Protein AF-A0A8T4ZXW5-F1 (afdb_monomer)

Secondary structure (DSSP, 8-state):
-HHHHHHHHHHHHHHHHHHHHHHHHHHHHHHHTTPPPEEEEE---GGGEEEETTTTEEEE-S-EEEEETTSHHHHHHHHHHHHHHHHHHHHHHTT----HHHHHHHHTT-TTT--SSHHHHHHHHHH-

Mean predicted aligned error: 5.02 Å

Radius of gyration: 16.67 Å; Cα contacts (8 Å, |Δi|>4): 125; chains: 1; bounding box: 42×36×44 Å

Solvent-accessible surface area (backbone atoms only — not comparable to full-atom values): 7406 Å² total; per-residue (Å²): 118,69,74,59,55,55,54,51,55,50,50,52,49,53,51,51,48,50,50,49,50,50,53,53,48,56,38,49,53,31,46,74,71,74,40,70,39,60,48,79,35,74,36,83,51,77,91,27,56,40,79,37,80,87,80,71,42,78,40,74,44,91,48,67,40,77,52,49,42,80,44,76,86,35,37,48,63,49,50,34,38,56,48,50,48,52,52,54,44,52,28,58,76,69,74,50,85,79,53,76,65,53,54,44,58,70,30,52,91,40,88,78,48,42,55,93,47,66,68,56,40,53,52,42,60,72,66,106

Foldseek 3Di:
DVVVVVVVVVVVLVVLLVVLVVLVVQQVVCVVVVHFGKDKFQDPPPVQWDQDPVVRDTDGHDDIDIQTCPDVVSVLLVVLLNVVSVVVNVCSVVVHDDDLVRSQVVCPPVVRHHDPDSVSSVVSNVRD

Nearest PDB structures (foldseek):
  2zbk-assembly2_G  TM=5.535E-01  e=3.376E-02  Saccharolobus shibatae
  7vmb-assembly1_A  TM=4.756E-01  e=8.159E+00  Homo sapiens
  6geb-assembly2_L  TM=2.063E-01  e=7.666E+00  Legionella pneumophila

Structure (mmCIF, N/CA/C/O backbone):
data_AF-A0A8T4ZXW5-F1
#
_entry.id   AF-A0A8T4ZXW5-F1
#
loop_
_atom_site.group_PDB
_atom_site.id
_atom_site.type_symbol
_atom_site.label_atom_id
_atom_site.label_alt_id
_atom_site.label_comp_id
_atom_site.label_asym_id
_atom_site.label_entity_id
_atom_site.label_seq_id
_atom_site.pdbx_PDB_ins_code
_atom_site.Cartn_x
_atom_site.Cartn_y
_atom_site.Cartn_z
_atom_site.occupancy
_atom_site.B_iso_or_equiv
_atom_site.auth_seq_id
_atom_site.auth_comp_id
_atom_site.auth_asym_id
_atom_site.auth_atom_id
_atom_site.pdbx_PDB_model_num
ATOM 1 N N . MET A 1 1 ? -19.092 -0.628 28.431 1.00 50.53 1 MET A N 1
ATOM 2 C CA . MET A 1 1 ? -18.688 0.008 27.152 1.00 50.53 1 MET A CA 1
ATOM 3 C C . MET A 1 1 ? -17.310 -0.455 26.659 1.00 50.53 1 MET A C 1
ATOM 5 O O . MET A 1 1 ? -17.183 -0.702 25.471 1.00 50.53 1 MET A O 1
ATOM 9 N N . SER A 1 2 ? -16.326 -0.689 27.542 1.00 57.44 2 SER A N 1
ATOM 10 C CA . SER A 1 2 ? -14.962 -1.143 27.184 1.00 57.44 2 SER A CA 1
ATOM 11 C C . SER A 1 2 ? -14.885 -2.477 26.399 1.00 57.44 2 SER A C 1
ATOM 13 O O . SER A 1 2 ? -14.199 -2.563 25.385 1.00 57.44 2 SER A O 1
ATOM 15 N N . GLY A 1 3 ? -15.676 -3.498 26.761 1.00 60.78 3 GLY A N 1
ATOM 16 C CA . GLY A 1 3 ? -15.616 -4.817 26.100 1.00 60.78 3 GLY A CA 1
ATOM 17 C C . GLY A 1 3 ? -16.142 -4.890 24.655 1.00 60.78 3 GLY A C 1
ATOM 18 O O . GLY A 1 3 ? -15.836 -5.852 23.958 1.00 60.78 3 GLY A O 1
ATOM 19 N N . LYS A 1 4 ? -16.919 -3.900 24.183 1.00 65.00 4 LYS A N 1
ATOM 20 C CA . LYS A 1 4 ? -17.353 -3.832 22.770 1.00 65.00 4 LYS A CA 1
ATOM 21 C C . LYS A 1 4 ? -16.246 -3.271 21.872 1.00 65.00 4 LYS A C 1
ATOM 23 O O . LYS A 1 4 ? -16.018 -3.817 20.803 1.00 65.00 4 LYS A O 1
ATOM 28 N N . ALA A 1 5 ? -15.533 -2.242 22.334 1.00 67.75 5 ALA A N 1
ATOM 29 C CA . ALA A 1 5 ? -14.463 -1.597 21.572 1.00 67.75 5 ALA A CA 1
ATOM 30 C C . ALA A 1 5 ? -13.254 -2.524 21.350 1.00 67.75 5 ALA A C 1
ATOM 32 O O . ALA A 1 5 ? -12.702 -2.558 20.256 1.00 67.75 5 ALA A O 1
ATOM 33 N N . VAL A 1 6 ? -12.889 -3.333 22.354 1.00 70.06 6 VAL A N 1
ATOM 34 C CA . VAL A 1 6 ? -11.809 -4.332 22.224 1.00 70.06 6 VAL A CA 1
ATOM 35 C C . VAL A 1 6 ? -12.155 -5.386 21.164 1.00 70.06 6 VAL A C 1
ATOM 37 O O . VAL A 1 6 ? -11.323 -5.700 20.321 1.00 70.06 6 VAL A O 1
ATOM 40 N N . ARG A 1 7 ? -13.410 -5.860 21.143 1.00 79.06 7 ARG A N 1
ATOM 41 C CA . ARG A 1 7 ? -13.891 -6.828 20.141 1.00 79.06 7 ARG A CA 1
ATOM 42 C C . ARG A 1 7 ? -13.901 -6.258 18.724 1.00 79.06 7 ARG A C 1
ATOM 44 O O . ARG A 1 7 ? -13.620 -6.991 17.785 1.00 79.06 7 ARG A O 1
ATOM 51 N N . GLU A 1 8 ? -14.218 -4.977 18.569 1.00 86.50 8 GLU A N 1
ATOM 52 C CA . GLU A 1 8 ? -14.212 -4.315 17.261 1.00 86.50 8 GLU A CA 1
ATOM 53 C C . GLU A 1 8 ? -12.786 -4.138 16.724 1.00 86.50 8 GLU A C 1
ATOM 55 O O . GLU A 1 8 ? -12.514 -4.447 15.568 1.00 86.50 8 GLU A O 1
ATOM 60 N N . ALA A 1 9 ? -11.846 -3.733 17.584 1.00 84.69 9 ALA A N 1
ATOM 61 C CA . ALA A 1 9 ? -10.438 -3.605 17.215 1.00 84.69 9 ALA A CA 1
ATOM 62 C C . ALA A 1 9 ? -9.804 -4.953 16.831 1.00 84.69 9 ALA A C 1
ATOM 64 O O . ALA A 1 9 ? -9.010 -5.017 15.895 1.00 84.69 9 ALA A O 1
ATOM 65 N N . ASP A 1 10 ? -10.153 -6.037 17.531 1.00 87.81 10 ASP A N 1
ATOM 66 C CA . ASP A 1 10 ? -9.709 -7.389 17.177 1.00 87.81 10 ASP A CA 1
ATOM 67 C C . ASP A 1 10 ? -10.249 -7.827 15.809 1.00 87.81 10 ASP A C 1
ATOM 69 O O . ASP A 1 10 ? -9.470 -8.266 14.965 1.00 87.81 10 ASP A O 1
ATOM 73 N N . ARG A 1 11 ? -11.542 -7.608 15.538 1.00 89.81 11 ARG A N 1
ATOM 74 C CA . ARG A 1 11 ? -12.137 -7.893 14.221 1.00 89.81 11 ARG A CA 1
ATOM 75 C C . ARG A 1 11 ? -11.482 -7.093 13.106 1.00 89.81 11 ARG A C 1
ATOM 77 O O . ARG A 1 11 ? -11.165 -7.652 12.062 1.00 89.81 11 ARG A O 1
ATOM 84 N N . GLN A 1 12 ? -11.258 -5.798 13.322 1.00 89.31 12 GLN A N 1
ATOM 85 C CA . GLN A 1 12 ? -10.611 -4.954 12.323 1.00 89.31 12 GLN A CA 1
ATOM 86 C C . GLN A 1 12 ? -9.201 -5.461 12.005 1.00 89.31 12 GLN A C 1
ATOM 88 O O . GLN A 1 12 ? -8.823 -5.515 10.838 1.00 89.31 12 GLN A O 1
ATOM 93 N N . ARG A 1 13 ? -8.440 -5.888 13.022 1.00 89.81 13 ARG A N 1
ATOM 94 C CA . ARG A 1 13 ? -7.113 -6.487 12.826 1.00 89.81 13 ARG A CA 1
ATOM 95 C C . ARG A 1 13 ? -7.171 -7.768 12.001 1.00 89.81 13 ARG A C 1
ATOM 97 O O . ARG A 1 13 ? -6.389 -7.898 11.064 1.00 89.81 13 ARG A O 1
ATOM 104 N N . GLU A 1 14 ? -8.091 -8.675 12.321 1.00 91.88 14 GLU A N 1
ATOM 105 C CA . GLU A 1 14 ? -8.280 -9.923 11.569 1.00 91.88 14 GLU A CA 1
ATOM 106 C C . GLU A 1 14 ? -8.637 -9.647 10.102 1.00 91.88 14 GLU A C 1
ATOM 108 O O . GLU A 1 14 ? -8.067 -10.260 9.197 1.00 91.88 14 GLU A O 1
ATOM 113 N N . MET A 1 15 ? -9.520 -8.675 9.853 1.00 94.12 15 MET A N 1
ATOM 114 C CA . MET A 1 15 ? -9.893 -8.262 8.499 1.00 94.12 15 MET A CA 1
ATOM 115 C C . MET A 1 15 ? -8.713 -7.662 7.730 1.00 94.12 15 MET A C 1
ATOM 117 O O . MET A 1 15 ? -8.494 -8.020 6.572 1.00 94.12 15 MET A O 1
ATOM 121 N N . THR A 1 16 ? -7.922 -6.794 8.365 1.00 93.81 16 THR A N 1
ATOM 122 C CA . THR A 1 16 ? -6.729 -6.210 7.737 1.00 93.81 16 THR A CA 1
ATOM 123 C C . THR A 1 16 ? -5.671 -7.278 7.447 1.00 93.81 16 THR A C 1
ATOM 125 O O . THR A 1 16 ? -5.098 -7.296 6.358 1.00 93.81 16 THR A O 1
ATOM 128 N N . GLU A 1 17 ? -5.423 -8.210 8.372 1.00 94.44 17 GLU A N 1
ATOM 129 C CA . GLU A 1 17 ? -4.483 -9.313 8.145 1.00 94.44 17 GLU A CA 1
ATOM 130 C C . GLU A 1 17 ? -4.936 -10.210 6.984 1.00 94.44 17 GLU A C 1
ATOM 132 O O . GLU A 1 17 ? -4.122 -10.587 6.133 1.00 94.44 17 GLU A O 1
ATOM 137 N N . LEU A 1 18 ? -6.238 -10.504 6.903 1.00 95.25 18 LEU A N 1
ATOM 138 C CA . LEU A 1 18 ? -6.816 -11.256 5.796 1.00 95.25 18 LEU A CA 1
ATOM 139 C C . LEU A 1 18 ? -6.638 -10.522 4.459 1.00 95.25 18 LEU A C 1
ATOM 141 O O . LEU A 1 18 ? -6.211 -11.150 3.489 1.00 95.25 18 LEU A O 1
ATOM 145 N N . ALA A 1 19 ? -6.898 -9.213 4.410 1.00 95.31 19 ALA A N 1
ATOM 146 C CA . ALA A 1 19 ? -6.722 -8.398 3.206 1.00 95.31 19 ALA A CA 1
ATOM 147 C C . ALA A 1 19 ? -5.259 -8.393 2.723 1.00 95.31 19 ALA A C 1
ATOM 149 O O . ALA A 1 19 ? -4.987 -8.640 1.547 1.00 95.31 19 ALA A O 1
ATOM 150 N N . LEU A 1 20 ? -4.295 -8.221 3.636 1.00 96.00 20 LEU A N 1
ATOM 151 C CA . LEU A 1 20 ? -2.863 -8.280 3.311 1.00 96.00 20 LEU A CA 1
ATOM 152 C C . LEU A 1 20 ? -2.444 -9.668 2.804 1.00 96.00 20 LEU A C 1
ATOM 154 O O . LEU A 1 20 ? -1.637 -9.791 1.879 1.00 96.00 20 LEU A O 1
ATOM 158 N N . LYS A 1 21 ? -3.011 -10.738 3.373 1.00 95.69 21 LYS A N 1
ATOM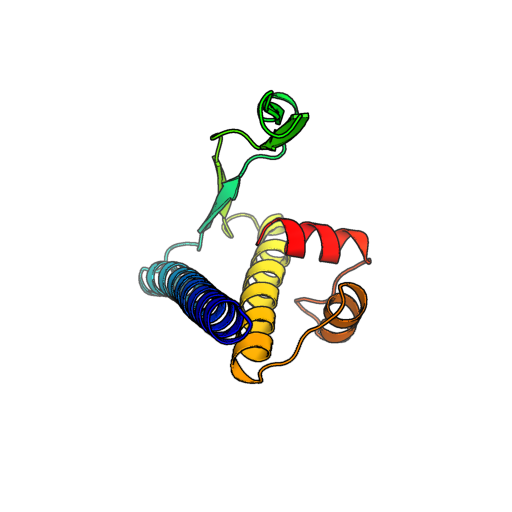 159 C CA . LYS A 1 21 ? -2.773 -12.108 2.904 1.00 95.69 21 LYS A CA 1
ATOM 160 C C . LYS A 1 21 ? -3.355 -12.340 1.508 1.00 95.69 21 LYS A C 1
ATOM 162 O O . LYS A 1 21 ? -2.701 -12.980 0.686 1.00 95.69 21 LYS A O 1
ATOM 167 N N . GLN A 1 22 ? -4.550 -11.821 1.234 1.00 95.94 22 GLN A N 1
ATOM 168 C CA . GLN A 1 22 ? -5.186 -11.895 -0.084 1.00 95.94 22 GLN A CA 1
ATOM 169 C C . GLN A 1 22 ? -4.382 -11.136 -1.142 1.00 95.94 22 GLN A C 1
ATOM 171 O O . GLN A 1 22 ? -4.168 -11.679 -2.222 1.00 95.94 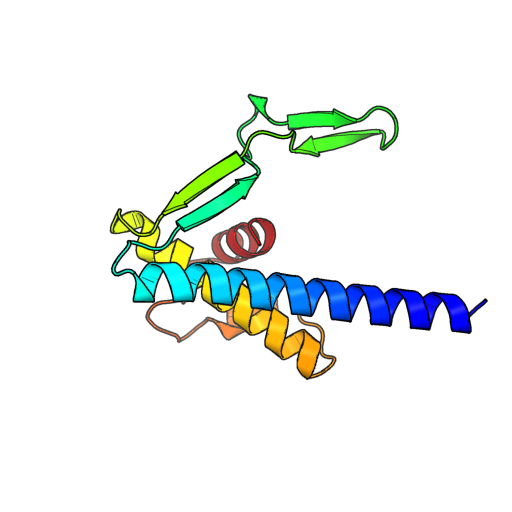22 GLN A O 1
ATOM 176 N N . LEU A 1 23 ? -3.866 -9.946 -0.818 1.00 95.94 23 LEU A N 1
ATOM 177 C CA . LEU A 1 23 ? -2.959 -9.195 -1.691 1.00 95.94 23 LEU A CA 1
ATOM 178 C C . LEU A 1 23 ? -1.719 -10.027 -2.051 1.00 95.94 23 LEU A C 1
ATOM 180 O O . LEU A 1 23 ? -1.383 -10.173 -3.227 1.00 95.94 23 LEU A O 1
ATOM 184 N N . GLY A 1 24 ? -1.068 -10.622 -1.048 1.00 95.94 24 GLY A N 1
ATOM 185 C CA . GLY A 1 24 ? 0.094 -11.485 -1.262 1.00 95.94 24 GLY A CA 1
ATOM 186 C C . GLY A 1 24 ? -0.225 -12.714 -2.118 1.00 95.94 24 GLY A C 1
ATOM 187 O O . GLY A 1 24 ? 0.545 -13.049 -3.017 1.00 95.94 24 GLY A O 1
ATOM 188 N N . LEU A 1 25 ? -1.374 -13.357 -1.883 1.00 97.00 25 LEU A N 1
ATOM 189 C CA . LEU A 1 25 ? -1.827 -14.497 -2.681 1.00 97.00 25 LEU A CA 1
ATOM 190 C C . LEU A 1 25 ? -2.100 -14.088 -4.133 1.00 97.00 25 LEU A C 1
ATOM 192 O O . LEU A 1 25 ? -1.634 -14.759 -5.046 1.00 97.00 25 LEU A O 1
ATOM 196 N N . LEU A 1 26 ? -2.786 -12.966 -4.354 1.00 96.19 26 LEU A N 1
ATOM 197 C CA . LEU A 1 26 ? -3.076 -12.433 -5.685 1.00 96.19 26 LEU A CA 1
ATOM 198 C C . LEU A 1 26 ? -1.794 -12.184 -6.487 1.00 96.19 26 LEU A C 1
ATOM 200 O O . LEU A 1 26 ? -1.731 -12.528 -7.665 1.00 96.19 26 LEU A O 1
ATOM 204 N N . VAL A 1 27 ? -0.760 -11.629 -5.854 1.00 96.38 27 VAL A N 1
ATOM 205 C CA . VAL A 1 27 ? 0.544 -11.401 -6.495 1.00 96.38 27 VAL A CA 1
ATOM 206 C C . VAL A 1 27 ? 1.280 -12.719 -6.743 1.00 96.38 27 VAL A C 1
ATOM 208 O O . VAL A 1 27 ? 1.826 -12.923 -7.826 1.00 96.38 27 VAL A O 1
ATOM 211 N N . TYR A 1 28 ? 1.268 -13.633 -5.771 1.00 96.81 28 TYR A N 1
ATOM 212 C CA . TYR A 1 28 ? 1.906 -14.945 -5.885 1.00 96.81 28 TYR A CA 1
ATOM 213 C C . TYR A 1 28 ? 1.322 -15.784 -7.028 1.00 96.81 28 TYR A C 1
ATOM 215 O O . TYR A 1 28 ? 2.070 -16.351 -7.822 1.00 96.81 28 TYR A O 1
ATOM 223 N N . GLU A 1 29 ? -0.004 -15.830 -7.142 1.00 97.81 29 GLU A N 1
ATOM 224 C CA . GLU A 1 29 ? -0.713 -16.570 -8.187 1.00 97.81 29 GLU A CA 1
ATOM 225 C C . GLU A 1 29 ? -0.357 -16.071 -9.592 1.00 97.81 29 GLU A C 1
ATOM 227 O O . GLU A 1 29 ? -0.081 -16.875 -10.482 1.00 97.81 29 GLU A O 1
ATOM 232 N N . GLN A 1 30 ? -0.265 -14.752 -9.778 1.00 97.25 30 GLN A N 1
ATOM 233 C CA . GLN A 1 30 ? 0.157 -14.158 -11.050 1.00 97.25 30 GLN A CA 1
ATOM 234 C C . GLN A 1 30 ? 1.596 -14.538 -11.412 1.00 97.25 30 GLN A C 1
ATOM 236 O O . GLN A 1 30 ? 1.867 -14.951 -12.539 1.00 97.25 30 GLN A O 1
ATOM 241 N N . ILE A 1 31 ? 2.518 -14.475 -10.445 1.00 96.44 31 ILE A N 1
ATOM 242 C CA . ILE A 1 31 ? 3.914 -14.887 -10.653 1.00 96.44 31 ILE A CA 1
ATOM 243 C C . ILE A 1 31 ? 3.981 -16.380 -11.002 1.00 96.44 31 ILE A C 1
ATOM 245 O O . ILE A 1 31 ? 4.701 -16.769 -11.923 1.00 96.44 31 ILE A O 1
ATOM 249 N N . ARG A 1 32 ? 3.205 -17.223 -10.309 1.00 97.88 32 ARG A N 1
ATOM 250 C CA . ARG A 1 32 ? 3.122 -18.667 -10.577 1.00 97.88 32 ARG A CA 1
ATOM 251 C C . ARG A 1 32 ? 2.587 -18.958 -11.980 1.00 97.88 32 ARG A C 1
ATOM 253 O O . ARG A 1 32 ? 3.077 -19.875 -12.636 1.00 97.88 32 ARG A O 1
ATOM 260 N N . ALA A 1 33 ? 1.650 -18.144 -12.462 1.00 97.62 33 ALA A N 1
ATOM 261 C CA . ALA A 1 33 ? 1.139 -18.173 -13.832 1.00 97.62 33 ALA A CA 1
ATOM 262 C C . ALA A 1 33 ? 2.118 -17.595 -14.878 1.00 97.62 33 ALA A C 1
ATOM 264 O O . ALA A 1 33 ? 1.797 -17.571 -16.064 1.00 97.62 33 ALA A O 1
ATOM 265 N N . ARG A 1 34 ? 3.326 -17.174 -14.470 1.00 96.31 34 ARG A N 1
ATOM 266 C CA . ARG A 1 34 ? 4.337 -16.503 -15.311 1.00 96.31 34 ARG A CA 1
ATOM 267 C C . ARG A 1 34 ? 3.858 -15.170 -15.894 1.00 96.31 34 ARG A C 1
ATOM 269 O O . ARG A 1 34 ? 4.342 -14.734 -16.937 1.00 96.31 34 ARG A O 1
ATOM 276 N N . GLU A 1 35 ? 2.937 -14.504 -15.207 1.00 95.75 35 GLU A N 1
ATOM 277 C CA . GLU A 1 35 ? 2.479 -13.165 -15.549 1.00 95.75 35 GLU A CA 1
ATOM 278 C C . GLU A 1 35 ? 3.231 -12.104 -14.741 1.00 95.75 35 GLU A C 1
ATOM 280 O O . GLU A 1 35 ? 3.624 -12.316 -13.592 1.00 95.75 35 GLU A O 1
ATOM 285 N N . PHE A 1 36 ? 3.411 -10.922 -15.334 1.00 94.50 36 PHE A N 1
ATOM 286 C CA . PHE A 1 36 ? 3.910 -9.768 -14.589 1.00 94.50 36 PHE A CA 1
ATOM 287 C C . PHE A 1 36 ? 2.874 -9.355 -13.542 1.00 94.50 36 PHE A C 1
ATOM 289 O O . PHE A 1 36 ? 1.753 -9.012 -13.937 1.00 94.50 36 PHE A O 1
ATOM 296 N N . PRO A 1 37 ? 3.227 -9.330 -12.243 1.00 96.56 37 PRO A N 1
ATOM 297 C CA . PRO A 1 37 ? 2.266 -9.014 -11.208 1.00 96.56 37 PRO A CA 1
ATOM 298 C C . PRO A 1 37 ? 1.710 -7.598 -11.346 1.00 96.56 37 PRO A C 1
ATOM 300 O O . PRO A 1 37 ? 2.401 -6.651 -11.745 1.00 96.56 37 PRO A O 1
ATOM 303 N N . TRP A 1 38 ? 0.441 -7.467 -10.995 1.00 95.31 38 TRP A N 1
ATOM 304 C CA . TRP A 1 38 ? -0.303 -6.227 -10.993 1.00 95.31 38 TRP A CA 1
ATOM 305 C C . TRP A 1 38 ? -1.309 -6.188 -9.845 1.00 95.31 38 TRP A C 1
ATOM 307 O O . TRP A 1 38 ? -1.757 -7.222 -9.347 1.00 95.31 38 TRP A O 1
ATOM 317 N N . ILE A 1 39 ? -1.666 -4.969 -9.454 1.00 94.81 39 ILE A N 1
ATOM 318 C CA . ILE A 1 39 ? -2.667 -4.664 -8.430 1.00 94.81 39 ILE A CA 1
ATOM 319 C C . ILE A 1 39 ? -3.543 -3.500 -8.904 1.00 94.81 39 ILE A C 1
ATOM 321 O O . ILE A 1 39 ? -3.115 -2.694 -9.739 1.00 94.81 39 ILE A O 1
ATOM 325 N N . MET A 1 40 ? -4.761 -3.415 -8.376 1.00 93.12 40 MET A N 1
ATOM 326 C CA . MET A 1 40 ? -5.641 -2.260 -8.565 1.00 93.12 40 MET A CA 1
ATOM 327 C C . MET A 1 40 ? -5.493 -1.331 -7.365 1.00 93.12 40 MET A C 1
ATOM 329 O O . MET A 1 40 ? -5.580 -1.794 -6.232 1.00 93.12 40 MET A O 1
ATOM 333 N N . ILE A 1 41 ? -5.293 -0.042 -7.617 1.00 91.56 41 ILE A N 1
ATOM 334 C CA . ILE A 1 41 ? -5.278 1.000 -6.585 1.00 91.56 41 ILE A CA 1
ATOM 335 C C . ILE A 1 41 ? -6.240 2.120 -6.978 1.00 91.56 41 ILE A C 1
ATOM 337 O O . ILE A 1 41 ? -6.523 2.304 -8.164 1.00 91.56 41 ILE A O 1
ATOM 341 N N . GLN A 1 42 ? -6.744 2.873 -6.004 1.00 90.81 42 GLN A N 1
ATOM 342 C CA . GLN A 1 42 ? -7.596 4.030 -6.282 1.00 90.81 42 GLN A CA 1
ATOM 343 C C . GLN A 1 42 ? -6.792 5.135 -6.976 1.00 90.81 42 GLN A C 1
ATOM 345 O O . GLN A 1 42 ? -5.673 5.464 -6.579 1.00 90.81 42 GLN A O 1
ATOM 350 N N . SER A 1 43 ? -7.357 5.705 -8.039 1.00 91.81 43 SER A N 1
ATOM 351 C CA . SER A 1 43 ? -6.743 6.807 -8.775 1.00 91.81 43 SER A CA 1
ATOM 352 C C . SER A 1 43 ? -6.726 8.063 -7.913 1.00 91.81 43 SER A C 1
ATOM 354 O O . SER A 1 43 ? -7.769 8.484 -7.423 1.00 91.81 43 SER A O 1
ATOM 356 N N . ARG A 1 44 ? -5.572 8.725 -7.807 1.00 88.31 44 ARG A N 1
ATOM 357 C CA . ARG A 1 44 ? -5.456 10.058 -7.183 1.00 88.31 44 ARG A CA 1
ATOM 358 C C . ARG A 1 44 ? -5.456 11.205 -8.190 1.00 88.31 44 ARG A C 1
ATOM 360 O O . ARG A 1 44 ? -4.995 12.303 -7.891 1.00 88.31 44 ARG A O 1
ATOM 367 N N . SER A 1 45 ? -5.919 10.947 -9.410 1.00 90.31 45 SER A N 1
ATOM 368 C CA . SER A 1 45 ? -6.113 12.006 -10.393 1.00 90.31 45 SER A CA 1
ATOM 369 C C . SER A 1 45 ? -7.160 12.999 -9.879 1.00 90.31 45 SER A C 1
ATOM 371 O O . SER A 1 45 ? -8.110 12.607 -9.203 1.00 90.31 45 SER A O 1
ATOM 373 N N . THR A 1 46 ? -6.982 14.289 -10.169 1.00 91.31 46 THR A N 1
ATOM 374 C CA . THR A 1 46 ? -7.851 15.362 -9.647 1.00 91.31 46 THR A CA 1
ATOM 375 C C . THR A 1 46 ? -9.315 15.181 -10.033 1.00 91.31 46 THR A C 1
ATOM 377 O O . THR A 1 46 ? -10.204 15.567 -9.286 1.00 91.31 46 THR A O 1
ATOM 380 N N . ASP A 1 47 ? -9.571 14.541 -11.168 1.00 92.94 47 ASP A N 1
ATOM 381 C CA . ASP A 1 47 ? -10.903 14.198 -11.655 1.00 92.94 47 ASP A CA 1
ATOM 382 C C . ASP A 1 47 ? -11.527 12.961 -10.980 1.00 92.94 47 ASP A C 1
ATOM 384 O O . ASP A 1 47 ? -12.684 12.650 -11.245 1.00 92.94 47 ASP A O 1
ATOM 388 N N . ASN A 1 48 ? -10.789 12.265 -10.108 1.00 93.88 48 ASN A N 1
ATOM 389 C CA . ASN A 1 48 ? -11.317 11.243 -9.200 1.00 93.88 48 ASN A CA 1
ATOM 390 C C . ASN A 1 48 ? -11.484 11.764 -7.761 1.00 93.88 48 ASN A C 1
ATOM 392 O O . ASN A 1 48 ? -11.770 10.983 -6.862 1.00 93.88 48 ASN A O 1
ATOM 396 N N . ILE A 1 49 ? -11.276 13.057 -7.508 1.00 94.62 49 ILE A N 1
ATOM 397 C CA . ILE A 1 49 ? -11.477 13.646 -6.181 1.00 94.62 49 ILE A CA 1
ATOM 398 C C . ILE A 1 49 ? -12.901 14.203 -6.119 1.00 94.62 49 ILE A C 1
ATOM 400 O O . ILE A 1 49 ? -13.255 15.099 -6.883 1.00 94.62 49 ILE A O 1
ATOM 404 N N . ILE A 1 50 ? -13.720 13.670 -5.212 1.00 94.81 50 ILE A N 1
ATOM 405 C CA . ILE A 1 50 ? -15.148 13.988 -5.097 1.00 94.81 50 ILE A CA 1
ATOM 406 C C . ILE A 1 50 ? -15.419 14.565 -3.707 1.00 94.81 50 ILE A C 1
ATOM 408 O O . ILE A 1 50 ? -14.882 14.081 -2.713 1.00 94.81 50 ILE A O 1
ATOM 412 N N . TYR A 1 51 ? -16.235 15.617 -3.629 1.00 95.19 51 TYR A N 1
ATOM 413 C CA . TYR A 1 51 ? -16.687 16.149 -2.345 1.00 95.19 51 TYR A CA 1
ATOM 414 C C . TYR A 1 51 ? -17.804 15.274 -1.773 1.00 95.19 51 TYR A C 1
ATOM 416 O O . TYR A 1 51 ? -18.854 15.127 -2.399 1.00 95.19 51 TYR A O 1
ATOM 424 N N . ASP A 1 52 ? -17.586 14.732 -0.579 1.00 96.00 52 ASP A N 1
ATOM 425 C CA . ASP A 1 52 ? -18.592 14.006 0.187 1.00 96.00 52 ASP A CA 1
ATOM 426 C C . ASP A 1 52 ? -19.341 14.989 1.114 1.00 96.00 52 ASP A C 1
ATOM 428 O O . ASP A 1 52 ? -18.729 15.550 2.033 1.00 96.00 52 ASP A O 1
ATOM 432 N N . PRO A 1 53 ? -20.650 15.234 0.898 1.00 95.00 53 PRO A N 1
ATOM 433 C CA . PRO A 1 53 ? -21.425 16.178 1.701 1.00 95.00 53 PRO A CA 1
ATOM 434 C C . PRO A 1 53 ? -21.739 15.677 3.118 1.00 95.00 53 PRO A C 1
ATOM 436 O O . PRO A 1 53 ? -21.981 16.501 4.004 1.00 95.00 53 PRO A O 1
ATOM 439 N N . GLU A 1 54 ? -21.731 14.364 3.355 1.00 95.75 54 GLU A N 1
ATOM 440 C CA . GLU A 1 54 ? -21.987 13.781 4.675 1.00 95.75 54 GLU A CA 1
ATOM 441 C C . GLU A 1 54 ? -20.747 13.902 5.560 1.00 95.75 54 GLU A C 1
ATOM 443 O O . GLU A 1 54 ? -20.820 14.399 6.688 1.00 95.75 54 GLU A O 1
ATOM 448 N N . LEU A 1 55 ? -19.588 13.520 5.016 1.00 93.50 55 LEU A N 1
ATOM 449 C CA . LEU A 1 55 ? -18.296 13.621 5.698 1.00 93.50 55 LEU A CA 1
ATOM 450 C C . LEU A 1 55 ? -17.720 15.045 5.671 1.00 93.50 55 LEU A C 1
ATOM 452 O O . LEU A 1 55 ? -16.788 15.349 6.417 1.00 93.50 55 LEU A O 1
ATOM 456 N N . LYS A 1 56 ? -18.275 15.925 4.827 1.00 95.56 56 LYS A N 1
ATOM 457 C CA . LYS A 1 56 ? -17.821 17.304 4.582 1.00 95.56 56 LYS A CA 1
ATOM 458 C C . LYS A 1 56 ? -16.348 17.393 4.170 1.00 95.56 56 LYS A C 1
ATOM 460 O O . LYS A 1 56 ? -15.670 18.367 4.502 1.00 95.56 56 LYS A O 1
ATOM 465 N N . GLN A 1 57 ? -15.854 16.398 3.438 1.00 94.88 57 GLN A N 1
ATOM 466 C CA . GLN A 1 57 ? -14.454 16.297 3.020 1.00 94.88 57 GLN A CA 1
ATOM 467 C C . GLN A 1 57 ? -14.334 15.782 1.583 1.00 94.88 57 GLN A C 1
ATOM 469 O O . GLN A 1 57 ? -15.269 15.202 1.040 1.00 94.88 57 GLN A O 1
ATOM 474 N N . TYR A 1 58 ? -13.168 15.980 0.970 1.00 93.50 58 TYR A N 1
ATOM 475 C CA . TYR A 1 58 ? -12.861 15.386 -0.328 1.00 93.50 58 TYR A CA 1
ATOM 476 C C . TYR A 1 58 ? -12.371 13.948 -0.151 1.00 93.50 58 TYR A C 1
ATOM 478 O O . TYR A 1 58 ? -11.462 13.699 0.641 1.00 93.50 5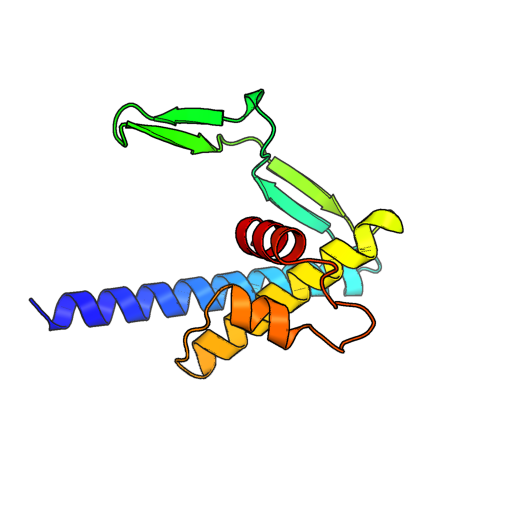8 TYR A O 1
ATOM 486 N N . ILE A 1 59 ? -12.960 13.022 -0.901 1.00 93.06 59 ILE A N 1
ATOM 487 C CA . ILE A 1 59 ? -12.610 11.601 -0.922 1.00 93.06 59 ILE A CA 1
ATOM 488 C C . ILE A 1 59 ? -12.185 11.176 -2.329 1.00 93.06 59 ILE A C 1
ATOM 490 O O . ILE A 1 59 ? -12.446 11.868 -3.317 1.00 93.06 59 ILE A O 1
ATOM 494 N N . LEU A 1 60 ? -11.517 10.028 -2.418 1.00 92.25 60 LEU A N 1
ATOM 495 C CA . LEU A 1 60 ? -11.276 9.371 -3.698 1.00 92.25 60 LEU A CA 1
ATOM 496 C C . LEU A 1 60 ? -12.575 8.708 -4.173 1.00 92.25 60 LEU A C 1
ATOM 498 O O . LEU A 1 60 ? -13.267 8.063 -3.390 1.00 92.25 60 LEU A O 1
ATOM 502 N N . GLY A 1 61 ? -12.902 8.887 -5.449 1.00 92.00 61 GLY A N 1
ATOM 503 C CA . GLY A 1 61 ? -13.998 8.202 -6.124 1.00 92.00 61 GLY A CA 1
ATOM 504 C C . GLY A 1 61 ? -13.613 6.802 -6.605 1.00 92.00 61 GLY A C 1
ATOM 505 O O . GLY A 1 61 ? -12.497 6.322 -6.394 1.00 92.00 61 GLY A O 1
ATOM 506 N N . ASP A 1 62 ? -14.526 6.171 -7.339 1.00 93.44 62 ASP A N 1
ATOM 507 C CA . ASP A 1 62 ? -14.446 4.750 -7.705 1.00 93.44 62 ASP A CA 1
ATOM 508 C C . ASP A 1 62 ? -13.420 4.418 -8.799 1.00 93.44 62 ASP A C 1
ATOM 510 O O . ASP A 1 62 ? -13.249 3.252 -9.171 1.00 93.44 62 ASP A O 1
ATOM 514 N N . ARG A 1 63 ? -12.735 5.414 -9.375 1.00 93.50 63 ARG A N 1
ATOM 515 C CA . ARG A 1 63 ? -11.784 5.138 -10.452 1.00 93.50 63 ARG A CA 1
ATOM 516 C C . ARG A 1 63 ? -10.578 4.385 -9.909 1.00 93.50 63 ARG A C 1
ATOM 518 O O . ARG A 1 63 ? -9.811 4.902 -9.101 1.00 93.50 63 ARG A O 1
ATOM 525 N N . LEU A 1 64 ? -10.343 3.203 -10.464 1.00 93.25 64 LEU A N 1
ATOM 526 C CA . LEU A 1 64 ? -9.164 2.396 -10.181 1.00 93.25 64 LEU A CA 1
ATOM 527 C C . LEU A 1 64 ? -8.132 2.512 -11.306 1.00 93.25 64 LEU A C 1
ATOM 529 O O . LEU A 1 64 ? -8.475 2.588 -12.486 1.00 93.25 64 LEU A O 1
ATOM 533 N N . ILE A 1 65 ? -6.856 2.462 -10.938 1.00 92.50 65 ILE A N 1
ATOM 534 C CA . ILE A 1 65 ? -5.730 2.321 -11.860 1.00 92.50 65 ILE A CA 1
ATOM 535 C C . ILE A 1 65 ? -4.996 1.012 -11.590 1.00 92.50 65 ILE A C 1
ATOM 537 O O . ILE A 1 65 ? -4.928 0.523 -10.462 1.00 92.50 65 ILE A O 1
ATOM 541 N N . ARG A 1 66 ?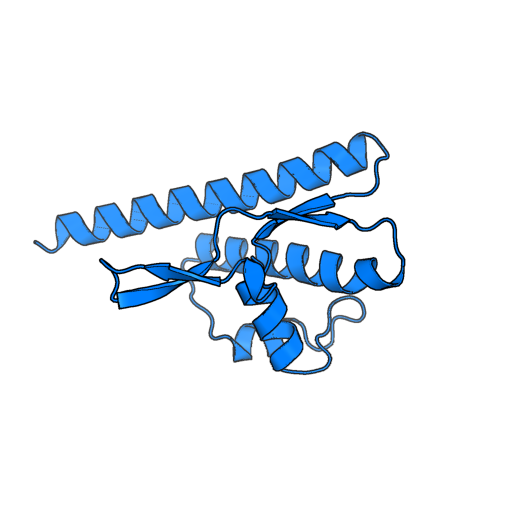 -4.419 0.442 -12.647 1.00 91.88 66 ARG A N 1
ATOM 542 C CA . ARG A 1 66 ? -3.639 -0.790 -12.563 1.00 91.88 66 ARG A CA 1
ATOM 543 C C . ARG A 1 66 ? -2.159 -0.455 -12.428 1.00 91.88 66 ARG A C 1
ATOM 545 O O . ARG A 1 66 ? -1.551 0.033 -13.380 1.00 91.88 66 ARG A O 1
ATOM 552 N N . ARG A 1 67 ? -1.552 -0.778 -11.286 1.00 90.69 67 ARG A N 1
ATOM 553 C CA . ARG A 1 67 ? -0.088 -0.794 -11.159 1.00 90.69 67 ARG A CA 1
ATOM 554 C C . ARG A 1 67 ? 0.431 -2.162 -11.550 1.00 90.69 67 ARG A C 1
ATOM 556 O O . ARG A 1 67 ? 0.022 -3.159 -10.972 1.00 90.69 67 ARG A O 1
ATOM 563 N N . HIS A 1 68 ? 1.333 -2.208 -12.524 1.00 92.25 68 HIS A N 1
ATOM 564 C CA . HIS A 1 68 ? 1.932 -3.445 -13.018 1.00 92.25 68 HIS A CA 1
ATOM 565 C C . HIS A 1 68 ? 3.460 -3.369 -13.013 1.00 92.25 68 HIS A C 1
ATOM 567 O O . HIS A 1 68 ? 4.041 -2.309 -13.257 1.00 92.25 68 HIS A O 1
ATOM 573 N N . SER A 1 69 ? 4.114 -4.515 -12.854 1.00 93.25 69 SER A N 1
ATOM 574 C CA . SER A 1 69 ? 5.579 -4.641 -12.850 1.00 93.25 69 SER A CA 1
ATOM 575 C C . SER A 1 69 ? 6.214 -4.808 -14.240 1.00 93.25 69 SER A C 1
ATOM 577 O O . SER A 1 69 ? 7.428 -4.931 -14.349 1.00 93.25 69 SER A O 1
ATOM 579 N N . ARG A 1 70 ? 5.421 -4.786 -15.324 1.00 92.56 70 ARG A N 1
ATOM 580 C CA . ARG A 1 70 ? 5.924 -4.943 -16.707 1.00 92.56 70 ARG A CA 1
ATOM 581 C C . ARG A 1 70 ? 6.918 -3.854 -17.132 1.00 92.56 70 ARG A C 1
ATOM 583 O O . ARG A 1 70 ? 7.778 -4.103 -17.968 1.00 92.56 70 ARG A O 1
ATOM 590 N N . ASN A 1 71 ? 6.772 -2.639 -16.604 1.00 93.19 71 ASN A N 1
ATOM 591 C CA . ASN A 1 71 ? 7.683 -1.535 -16.891 1.00 93.19 71 ASN A CA 1
ATOM 592 C C . ASN A 1 71 ? 8.797 -1.522 -15.838 1.00 93.19 71 ASN A C 1
ATOM 594 O O . ASN A 1 71 ? 8.496 -1.493 -14.647 1.00 93.19 71 ASN A O 1
ATOM 598 N N . ILE A 1 72 ? 10.058 -1.480 -16.276 1.00 91.75 72 ILE A N 1
ATOM 599 C CA . ILE A 1 72 ? 11.245 -1.433 -15.407 1.00 91.75 72 ILE A CA 1
ATOM 600 C C . ILE A 1 72 ? 11.152 -0.289 -14.389 1.00 91.75 72 ILE A C 1
ATOM 602 O O . ILE A 1 72 ? 11.451 -0.489 -13.213 1.00 91.75 72 ILE A O 1
ATOM 606 N N . ALA A 1 73 ? 10.647 0.878 -14.802 1.00 90.75 73 ALA A N 1
ATOM 607 C CA . ALA A 1 73 ? 10.465 2.025 -13.914 1.00 90.75 73 ALA A CA 1
ATOM 608 C C . ALA A 1 73 ? 9.462 1.756 -12.773 1.00 90.75 73 ALA A C 1
ATOM 610 O O . ALA A 1 73 ? 9.520 2.403 -11.732 1.00 90.75 73 ALA A O 1
ATOM 611 N N . HIS A 1 74 ? 8.544 0.801 -12.949 1.00 91.94 74 HIS A N 1
ATOM 612 C CA . HIS A 1 74 ? 7.522 0.455 -11.961 1.00 91.94 74 HIS A CA 1
ATOM 613 C C . HIS A 1 74 ? 7.938 -0.694 -11.036 1.00 91.94 74 HIS A C 1
ATOM 615 O O . HIS A 1 74 ? 7.260 -0.929 -10.039 1.00 91.94 74 HIS A O 1
ATOM 621 N N . ILE A 1 75 ? 9.038 -1.400 -11.325 1.00 93.19 75 ILE A N 1
ATOM 622 C CA . ILE A 1 75 ? 9.476 -2.555 -10.526 1.00 93.19 75 ILE A CA 1
ATOM 623 C C . ILE A 1 75 ? 9.794 -2.129 -9.092 1.00 93.19 75 ILE A C 1
ATOM 625 O O . ILE A 1 75 ? 9.282 -2.733 -8.153 1.00 93.19 75 ILE A O 1
ATOM 629 N N . ARG A 1 76 ? 10.583 -1.061 -8.920 1.00 92.81 76 ARG A N 1
ATOM 630 C CA . ARG A 1 76 ? 10.961 -0.542 -7.597 1.00 92.81 76 ARG A CA 1
ATOM 631 C C . ARG A 1 76 ? 9.751 -0.118 -6.749 1.00 92.81 76 ARG A C 1
ATOM 633 O O . ARG A 1 76 ? 9.601 -0.678 -5.666 1.00 92.81 76 ARG A O 1
ATOM 640 N N . PRO A 1 77 ? 8.854 0.778 -7.210 1.00 92.94 77 PRO A N 1
ATOM 641 C CA . PRO A 1 77 ? 7.700 1.169 -6.400 1.00 92.94 77 PRO A CA 1
ATOM 642 C C . PRO A 1 77 ? 6.728 0.009 -6.155 1.00 92.94 77 PRO A C 1
ATOM 644 O O . PRO A 1 77 ? 6.094 -0.047 -5.106 1.00 92.94 77 PRO A O 1
ATOM 647 N N . PHE A 1 78 ? 6.624 -0.951 -7.081 1.00 94.69 78 PHE A N 1
ATOM 648 C CA . PHE A 1 78 ? 5.832 -2.158 -6.848 1.00 94.69 78 PHE A CA 1
ATOM 649 C C . PHE A 1 78 ? 6.442 -3.023 -5.736 1.00 94.69 78 PHE A C 1
ATOM 651 O O . PHE A 1 78 ? 5.731 -3.438 -4.826 1.00 94.69 78 PHE A O 1
ATOM 658 N N . ALA A 1 79 ? 7.756 -3.261 -5.767 1.00 94.25 79 ALA A N 1
ATOM 659 C CA . ALA A 1 79 ? 8.457 -4.014 -4.728 1.00 94.25 79 ALA A CA 1
ATOM 660 C C . ALA A 1 79 ? 8.355 -3.334 -3.355 1.00 94.25 79 ALA A C 1
ATOM 662 O O . ALA A 1 79 ? 8.079 -4.010 -2.366 1.00 94.25 79 ALA A O 1
ATOM 663 N N . GLN A 1 80 ? 8.501 -2.007 -3.306 1.00 95.38 80 GLN A N 1
ATOM 664 C CA . GLN A 1 80 ? 8.305 -1.210 -2.094 1.00 95.38 80 GLN A CA 1
ATOM 665 C C . GLN A 1 80 ? 6.895 -1.389 -1.519 1.00 95.38 80 GLN A C 1
ATOM 667 O O . GLN A 1 80 ? 6.760 -1.632 -0.326 1.00 95.38 80 GLN A O 1
ATOM 672 N N . LEU A 1 81 ? 5.847 -1.355 -2.350 1.00 95.06 81 LEU A N 1
ATOM 673 C CA . LEU A 1 81 ? 4.468 -1.574 -1.898 1.00 95.06 81 LEU A CA 1
ATOM 674 C C . LEU A 1 81 ? 4.264 -2.974 -1.310 1.00 95.06 81 LEU A C 1
ATOM 676 O O . LEU A 1 81 ? 3.691 -3.111 -0.229 1.00 95.06 81 LEU A O 1
ATOM 680 N N . ILE A 1 82 ? 4.764 -4.015 -1.981 1.00 95.19 82 ILE A N 1
ATOM 681 C CA . ILE A 1 82 ? 4.675 -5.391 -1.471 1.00 95.19 82 ILE A CA 1
ATOM 682 C C . ILE A 1 82 ? 5.457 -5.548 -0.164 1.00 95.19 82 ILE A C 1
ATOM 684 O O . ILE A 1 82 ? 4.988 -6.221 0.758 1.00 95.19 82 ILE A O 1
ATOM 688 N N . TRP A 1 83 ? 6.619 -4.905 -0.052 1.00 95.44 83 TRP A N 1
ATOM 689 C CA . TRP A 1 83 ? 7.389 -4.894 1.185 1.00 95.44 83 TRP A CA 1
ATOM 690 C C . TRP A 1 83 ? 6.645 -4.179 2.317 1.00 95.44 83 TRP A C 1
ATOM 692 O O . TRP A 1 83 ? 6.561 -4.726 3.414 1.00 95.44 83 TRP A O 1
ATOM 702 N N . THR A 1 84 ? 6.035 -3.020 2.056 1.00 95.44 84 THR A N 1
ATOM 703 C CA . THR A 1 84 ? 5.223 -2.295 3.045 1.00 95.44 84 THR A CA 1
ATOM 704 C C . THR A 1 84 ? 4.0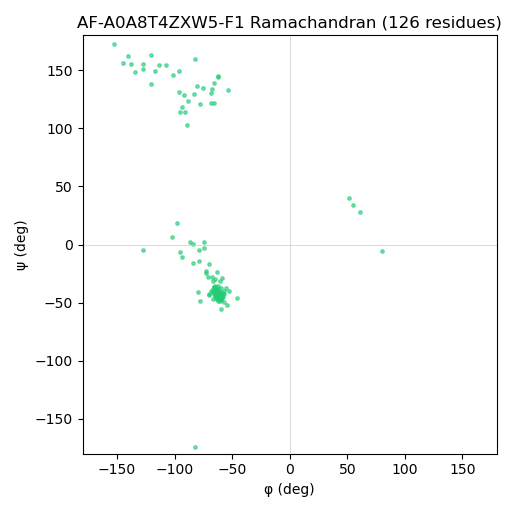26 -3.135 3.492 1.00 95.44 84 THR A C 1
ATOM 706 O O . THR A 1 84 ? 3.752 -3.219 4.686 1.00 95.44 84 THR A O 1
ATOM 709 N N . ALA A 1 85 ? 3.356 -3.837 2.572 1.00 95.81 85 ALA A N 1
ATOM 710 C CA . ALA A 1 85 ? 2.271 -4.762 2.905 1.00 95.81 85 ALA A CA 1
ATOM 711 C C . ALA A 1 85 ? 2.737 -5.902 3.826 1.00 95.81 85 ALA A C 1
ATOM 713 O O . ALA A 1 85 ? 2.067 -6.241 4.806 1.00 95.81 85 ALA A O 1
ATOM 714 N N . TRP A 1 86 ? 3.906 -6.480 3.538 1.00 95.25 86 TRP A N 1
ATOM 715 C CA . TRP A 1 86 ? 4.526 -7.488 4.394 1.00 95.25 86 TRP A CA 1
ATOM 716 C C . TRP A 1 86 ? 4.895 -6.923 5.772 1.00 95.25 86 TRP A C 1
ATOM 718 O O . TRP A 1 86 ? 4.543 -7.528 6.785 1.00 95.25 86 TRP A O 1
ATOM 728 N N . PHE A 1 87 ? 5.533 -5.752 5.819 1.00 94.94 87 PHE A N 1
ATOM 729 C CA . PHE A 1 87 ? 5.934 -5.088 7.058 1.00 94.94 87 PHE A CA 1
ATOM 730 C C . PHE A 1 87 ? 4.720 -4.793 7.948 1.00 94.94 87 PHE A C 1
ATOM 732 O O . PHE A 1 87 ? 4.704 -5.169 9.121 1.00 94.94 87 PHE A O 1
ATOM 739 N N . SER A 1 88 ? 3.653 -4.235 7.370 1.00 95.19 88 SER A N 1
ATOM 740 C CA . SER A 1 88 ? 2.371 -4.002 8.044 1.00 95.19 88 SER A CA 1
ATOM 741 C C . SER A 1 88 ? 1.769 -5.289 8.611 1.00 95.19 88 SER A C 1
ATOM 743 O O . SER A 1 88 ? 1.271 -5.298 9.738 1.00 95.19 88 SER A O 1
ATOM 745 N N . ARG A 1 89 ? 1.857 -6.409 7.879 1.00 95.19 89 ARG A N 1
ATOM 746 C CA . ARG A 1 89 ? 1.387 -7.711 8.376 1.00 95.19 89 ARG A CA 1
ATOM 747 C C . ARG A 1 89 ? 2.208 -8.195 9.570 1.00 95.19 89 ARG A C 1
ATOM 749 O O . ARG A 1 89 ? 1.636 -8.701 10.532 1.00 95.19 89 ARG A O 1
ATOM 756 N N . GLU A 1 90 ? 3.531 -8.059 9.536 1.00 94.75 90 GLU A N 1
ATOM 757 C CA . GLU A 1 90 ? 4.380 -8.466 10.663 1.00 94.75 90 GLU A CA 1
ATOM 758 C C . GLU A 1 90 ? 4.125 -7.599 11.907 1.00 94.75 90 GLU A C 1
ATOM 760 O O . GLU A 1 90 ? 4.049 -8.131 13.017 1.00 94.75 90 GLU A O 1
ATOM 765 N N . LEU A 1 91 ? 3.865 -6.297 11.743 1.00 94.44 91 LEU A N 1
ATOM 766 C CA . LEU A 1 91 ? 3.421 -5.432 12.843 1.00 94.44 91 LEU A CA 1
ATOM 767 C C . LEU A 1 91 ? 2.113 -5.929 13.476 1.00 94.44 91 LEU A C 1
ATOM 769 O O . LEU A 1 91 ? 2.036 -6.043 14.703 1.00 94.44 91 LEU A O 1
ATOM 773 N N . LEU A 1 92 ? 1.119 -6.300 12.658 1.00 93.50 92 LEU A N 1
ATOM 774 C CA . LEU A 1 92 ? -0.146 -6.869 13.139 1.00 93.50 92 LEU A CA 1
ATOM 775 C C . LEU A 1 92 ? 0.076 -8.163 13.929 1.00 93.50 92 LEU A C 1
ATOM 777 O O . LEU A 1 92 ? -0.418 -8.286 15.054 1.00 93.50 92 LEU A O 1
ATOM 781 N N . ARG A 1 93 ? 0.880 -9.091 13.393 1.00 91.81 93 ARG A N 1
ATOM 782 C CA . ARG A 1 93 ? 1.192 -10.376 14.046 1.00 91.81 93 ARG A CA 1
ATOM 783 C C . ARG A 1 93 ? 1.892 -10.194 15.387 1.00 91.81 93 ARG A C 1
ATOM 785 O O . ARG A 1 93 ? 1.591 -10.906 16.343 1.00 91.81 93 ARG A O 1
ATOM 792 N N . HIS A 1 94 ? 2.799 -9.226 15.479 1.00 93.00 94 HIS A N 1
ATOM 793 C CA . HIS A 1 94 ? 3.516 -8.915 16.714 1.00 93.00 94 HIS A CA 1
ATOM 794 C C . HIS A 1 94 ? 2.752 -7.982 17.661 1.00 93.00 94 HIS A C 1
ATOM 796 O O . HIS A 1 94 ? 3.277 -7.657 18.727 1.00 93.00 94 HIS A O 1
ATOM 802 N N . ARG A 1 95 ? 1.530 -7.554 17.305 1.00 90.88 95 ARG A N 1
ATOM 803 C CA . ARG A 1 95 ? 0.747 -6.542 18.035 1.00 90.88 95 ARG A CA 1
ATOM 804 C C . ARG A 1 95 ? 1.550 -5.264 18.308 1.00 90.88 95 ARG A C 1
ATOM 806 O O . ARG A 1 95 ? 1.455 -4.681 19.387 1.00 90.88 95 ARG A O 1
ATOM 813 N N . LYS A 1 96 ? 2.346 -4.841 17.326 1.00 92.94 96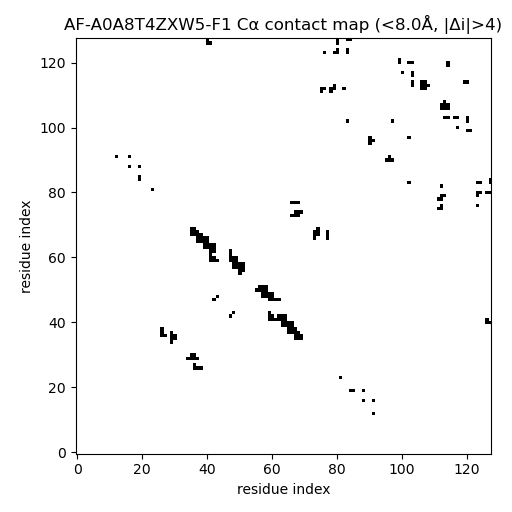 LYS A N 1
ATOM 814 C CA . LYS A 1 96 ? 3.141 -3.611 17.366 1.00 92.94 96 LYS A CA 1
ATOM 815 C C . LYS A 1 96 ? 2.54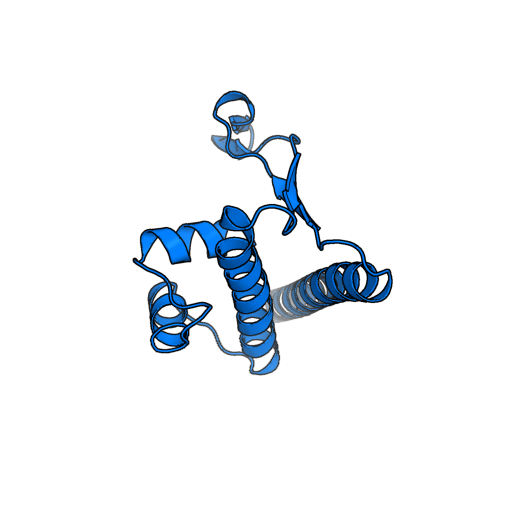3 -2.568 16.434 1.00 92.94 96 LYS A C 1
ATOM 817 O O . LYS A 1 96 ? 1.875 -2.889 15.458 1.00 92.94 96 LYS A O 1
ATOM 822 N N . THR A 1 97 ? 2.813 -1.313 16.745 1.00 91.94 97 THR A N 1
ATOM 823 C CA . THR A 1 97 ? 2.512 -0.170 15.885 1.00 91.94 97 THR A CA 1
ATOM 824 C C . THR A 1 97 ? 3.820 0.444 15.424 1.00 91.94 97 THR A C 1
ATOM 826 O O . THR A 1 97 ? 4.826 0.321 16.121 1.00 91.94 97 THR A O 1
ATOM 829 N N . SER A 1 98 ? 3.798 1.115 14.278 1.00 92.94 98 SER A N 1
ATOM 830 C CA . SER A 1 98 ? 4.953 1.850 13.783 1.00 92.94 98 SER A CA 1
ATOM 831 C C . SER A 1 98 ? 4.541 3.229 13.288 1.00 92.94 98 SER A C 1
ATOM 833 O O . SER A 1 98 ? 3.416 3.418 12.824 1.00 92.94 98 SER A O 1
ATOM 835 N N . THR A 1 99 ? 5.436 4.200 13.427 1.00 95.69 99 THR A N 1
ATOM 836 C CA . THR A 1 99 ? 5.272 5.534 12.844 1.00 95.69 99 THR A CA 1
ATOM 837 C C . THR A 1 99 ? 5.698 5.540 11.374 1.00 95.69 99 THR A C 1
ATOM 839 O O . THR A 1 99 ? 6.491 4.704 10.944 1.00 95.69 99 THR A O 1
ATOM 842 N N . LEU A 1 100 ? 5.244 6.530 10.598 1.00 94.25 100 LEU A N 1
ATOM 843 C CA . LEU A 1 100 ? 5.656 6.689 9.192 1.00 94.25 100 LEU A CA 1
ATOM 844 C C . LEU A 1 100 ? 7.185 6.779 9.035 1.00 94.25 100 LEU A C 1
ATOM 846 O O . LEU A 1 100 ? 7.769 6.206 8.116 1.00 94.25 100 LEU A O 1
ATOM 850 N N . ARG A 1 101 ? 7.857 7.439 9.985 1.00 95.44 101 ARG A N 1
ATOM 851 C CA . ARG A 1 101 ? 9.321 7.552 10.002 1.00 95.44 101 ARG A CA 1
ATOM 852 C C . ARG A 1 101 ? 10.007 6.224 10.276 1.00 95.44 101 ARG A C 1
ATOM 854 O O . ARG A 1 101 ? 11.034 5.931 9.680 1.00 95.44 101 ARG A O 1
ATOM 861 N N . GLU A 1 102 ? 9.469 5.425 11.186 1.00 94.69 102 GLU A N 1
ATOM 862 C CA . GLU A 1 102 ? 10.026 4.104 11.473 1.00 94.69 102 GLU A CA 1
ATOM 863 C C . GLU A 1 102 ? 9.896 3.167 10.271 1.00 94.69 102 GLU A C 1
ATOM 865 O O . GLU A 1 102 ? 10.838 2.424 10.006 1.00 94.69 102 GLU A O 1
ATOM 870 N N . VAL A 1 103 ? 8.800 3.237 9.502 1.00 93.75 103 VAL A N 1
ATOM 871 C CA . VAL A 1 103 ? 8.673 2.506 8.227 1.00 93.75 103 VAL A CA 1
ATOM 872 C C . VAL A 1 103 ? 9.768 2.947 7.251 1.00 93.75 103 VAL A C 1
ATOM 874 O O . VAL A 1 103 ? 10.487 2.100 6.719 1.00 93.75 103 VAL A O 1
ATOM 877 N N . TYR A 1 104 ? 9.954 4.263 7.080 1.00 94.25 104 TYR A N 1
ATOM 878 C CA . TYR A 1 104 ? 11.026 4.826 6.254 1.00 94.25 104 TYR A CA 1
ATOM 879 C C . TYR A 1 104 ? 12.406 4.298 6.674 1.00 94.25 104 TYR A C 1
ATOM 881 O O . TYR A 1 104 ? 13.133 3.747 5.848 1.00 94.25 104 TYR A O 1
ATOM 889 N N . TYR A 1 105 ? 12.751 4.391 7.964 1.00 94.12 105 TYR A N 1
ATOM 890 C CA . TYR A 1 105 ? 14.036 3.921 8.491 1.00 94.12 105 TYR A CA 1
ATOM 891 C C . TYR A 1 105 ? 14.202 2.399 8.429 1.00 94.12 105 TYR A C 1
ATOM 893 O O . TYR A 1 105 ? 15.317 1.930 8.220 1.00 94.12 105 TYR A O 1
ATOM 901 N N . SER A 1 106 ? 13.121 1.626 8.550 1.00 91.56 106 SER A N 1
ATOM 902 C CA . SER A 1 106 ? 13.162 0.158 8.475 1.00 91.56 106 SER A CA 1
ATOM 903 C C . SER A 1 106 ? 13.528 -0.348 7.077 1.00 91.56 106 SER A C 1
ATOM 905 O O . SER A 1 106 ? 14.116 -1.422 6.943 1.00 91.56 106 SER A O 1
ATOM 907 N N . ALA A 1 107 ? 13.211 0.422 6.033 1.00 91.56 107 ALA A N 1
ATOM 908 C CA . ALA A 1 107 ? 13.617 0.120 4.662 1.00 91.56 107 ALA A CA 1
ATOM 909 C C . ALA A 1 107 ? 15.040 0.606 4.326 1.00 91.56 107 ALA A C 1
ATOM 911 O O . ALA A 1 107 ? 15.611 0.179 3.321 1.00 91.56 107 ALA A O 1
ATOM 912 N N . ARG A 1 108 ? 15.638 1.496 5.133 1.00 88.56 108 ARG A N 1
ATOM 913 C CA . ARG A 1 108 ? 16.980 2.030 4.851 1.00 88.56 108 ARG A CA 1
ATOM 914 C C . ARG A 1 108 ? 18.049 0.947 4.944 1.00 88.56 108 ARG A C 1
ATOM 916 O O . ARG A 1 108 ? 18.029 0.107 5.839 1.00 88.56 108 ARG A O 1
ATOM 923 N N . GLY A 1 109 ? 18.999 0.978 4.010 1.00 83.44 109 GLY A N 1
ATOM 924 C CA . GLY A 1 109 ? 20.048 -0.040 3.891 1.00 83.44 109 GLY A CA 1
ATOM 925 C C . GLY A 1 109 ? 19.612 -1.327 3.181 1.00 83.44 109 GLY A C 1
ATOM 926 O O . GLY A 1 109 ? 20.458 -2.173 2.891 1.00 83.44 109 GLY A O 1
ATOM 927 N N . GLN A 1 110 ? 18.329 -1.479 2.838 1.00 85.88 110 GLN A N 1
ATOM 928 C CA . GLN A 1 110 ? 17.865 -2.565 1.978 1.00 85.88 110 GLN A CA 1
ATOM 929 C C . GLN A 1 110 ? 17.929 -2.115 0.513 1.00 85.88 110 GLN A C 1
ATOM 931 O O . GLN A 1 110 ? 17.076 -1.365 0.044 1.00 85.88 110 GLN A O 1
ATOM 936 N N . ARG A 1 111 ? 18.949 -2.583 -0.216 1.00 81.12 111 ARG A N 1
ATOM 937 C CA . ARG A 1 111 ? 19.344 -2.055 -1.538 1.00 81.12 111 ARG A CA 1
ATOM 938 C C . ARG A 1 111 ? 18.189 -1.826 -2.518 1.00 81.12 111 ARG A C 1
ATOM 940 O O . ARG A 1 111 ? 18.142 -0.789 -3.170 1.00 81.12 111 ARG A O 1
ATOM 947 N N . ASP A 1 112 ? 17.281 -2.791 -2.637 1.00 84.06 112 ASP A N 1
ATOM 948 C CA . ASP A 1 112 ? 16.278 -2.798 -3.708 1.00 84.06 112 ASP A CA 1
ATOM 949 C C . ASP A 1 112 ? 14.922 -2.192 -3.286 1.00 84.06 112 ASP A C 1
ATOM 951 O O . ASP A 1 112 ? 14.046 -2.002 -4.130 1.00 84.06 112 ASP A O 1
ATOM 955 N N . ILE A 1 113 ? 14.746 -1.856 -2.002 1.00 90.06 113 ILE A N 1
ATOM 956 C CA . ILE A 1 113 ? 13.496 -1.289 -1.465 1.00 90.06 113 ILE A CA 1
ATOM 957 C C . ILE A 1 113 ? 13.690 0.015 -0.683 1.00 90.06 113 ILE A C 1
ATOM 959 O O . ILE A 1 113 ? 12.707 0.612 -0.250 1.00 90.06 113 ILE A O 1
ATOM 963 N N . GLU A 1 114 ? 14.932 0.460 -0.483 1.00 93.06 114 GLU A N 1
ATOM 964 C CA . GLU A 1 114 ? 15.225 1.706 0.216 1.00 93.06 114 GLU A CA 1
ATOM 965 C C . GLU A 1 114 ? 14.453 2.862 -0.426 1.00 93.06 114 GLU A C 1
ATOM 967 O O . GLU A 1 114 ? 14.424 3.010 -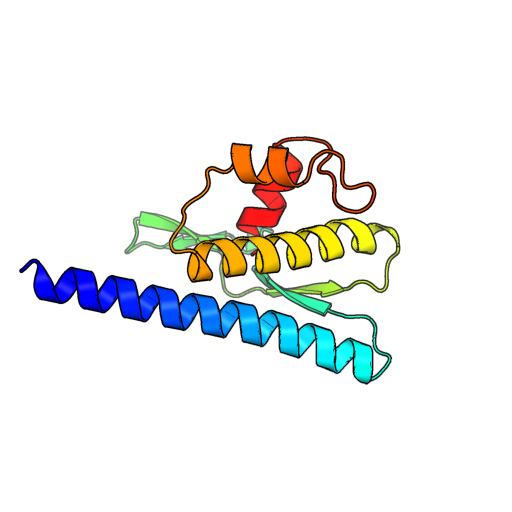1.653 1.00 93.06 114 GLU A O 1
ATOM 972 N N . PHE A 1 115 ? 13.808 3.672 0.408 1.00 93.75 115 PHE A N 1
ATOM 973 C CA . PHE A 1 115 ? 13.123 4.874 -0.042 1.00 93.75 115 PHE A CA 1
ATOM 974 C C . PHE A 1 115 ? 14.127 6.007 -0.233 1.00 93.75 115 PHE A C 1
ATOM 976 O O . PHE A 1 115 ? 15.003 6.224 0.608 1.00 93.75 115 PHE A O 1
ATOM 983 N N . LYS A 1 116 ? 13.992 6.754 -1.327 1.00 93.31 116 LYS A N 1
ATOM 984 C CA . LYS A 1 116 ? 14.848 7.915 -1.608 1.00 93.31 116 LYS A CA 1
ATOM 985 C C . LYS A 1 116 ? 14.655 9.024 -0.560 1.00 93.31 116 LYS A C 1
ATOM 987 O O . LYS A 1 116 ? 15.624 9.645 -0.130 1.00 93.31 116 LYS A O 1
ATOM 992 N N . ASP A 1 117 ? 13.417 9.236 -0.125 1.00 94.62 117 ASP A N 1
ATOM 993 C CA . ASP A 1 117 ? 12.982 10.272 0.809 1.00 94.62 117 ASP A CA 1
ATOM 994 C C . ASP A 1 117 ? 11.721 9.818 1.566 1.00 94.62 117 ASP A C 1
ATOM 996 O O . ASP A 1 117 ? 11.160 8.751 1.299 1.00 94.62 117 ASP A O 1
ATOM 1000 N N . GLN A 1 118 ? 11.313 10.611 2.560 1.00 93.44 118 GLN A N 1
ATOM 1001 C CA . GLN A 1 118 ? 10.113 10.335 3.351 1.00 93.44 118 GLN A CA 1
ATOM 1002 C C . GLN A 1 118 ? 8.856 10.381 2.472 1.00 93.44 118 GLN A C 1
ATOM 1004 O O . GLN A 1 118 ? 8.000 9.508 2.604 1.00 93.44 118 GLN A O 1
ATOM 1009 N N . ASP A 1 119 ? 8.783 11.331 1.538 1.00 96.06 119 ASP A N 1
ATOM 1010 C CA . ASP A 1 119 ? 7.634 11.505 0.647 1.00 96.06 119 ASP A CA 1
ATOM 1011 C C . ASP A 1 119 ? 7.383 10.251 -0.205 1.00 96.06 119 ASP A C 1
ATOM 1013 O O . ASP A 1 119 ? 6.237 9.865 -0.428 1.00 96.06 119 ASP A O 1
ATOM 1017 N N . GLU A 1 120 ? 8.430 9.565 -0.671 1.00 94.56 120 GLU A N 1
ATOM 1018 C CA . GLU A 1 120 ? 8.294 8.292 -1.382 1.00 94.56 120 GLU A CA 1
ATOM 1019 C C . GLU A 1 120 ? 7.680 7.214 -0.487 1.00 94.56 120 GLU A C 1
ATOM 1021 O O . GLU A 1 120 ? 6.751 6.526 -0.914 1.00 94.56 120 GLU A O 1
ATOM 1026 N N . SER A 1 121 ? 8.149 7.095 0.758 1.00 95.62 121 SER A N 1
ATOM 1027 C CA . SER A 1 121 ? 7.588 6.128 1.705 1.00 95.62 121 SER A CA 1
ATOM 1028 C C . SER A 1 121 ? 6.131 6.438 2.047 1.00 95.62 121 SER A C 1
ATOM 1030 O O . SER A 1 121 ? 5.296 5.537 2.009 1.00 95.62 121 SER A O 1
ATOM 1032 N N . ASP A 1 122 ? 5.798 7.709 2.275 1.00 95.50 122 ASP A N 1
ATOM 1033 C CA . ASP A 1 122 ? 4.448 8.150 2.623 1.00 95.50 122 ASP A CA 1
ATOM 1034 C C . ASP A 1 122 ? 3.476 7.895 1.465 1.00 95.50 122 ASP A C 1
ATOM 1036 O O . ASP A 1 122 ? 2.363 7.404 1.671 1.00 95.50 122 ASP A O 1
ATOM 1040 N N . ASN A 1 123 ? 3.912 8.140 0.225 1.00 93.06 123 ASN A N 1
ATOM 1041 C CA . ASN A 1 123 ? 3.116 7.843 -0.962 1.00 93.06 123 ASN A CA 1
ATOM 1042 C C . ASN A 1 123 ? 2.829 6.343 -1.105 1.00 93.06 123 ASN A C 1
ATOM 1044 O O . ASN A 1 123 ? 1.691 5.977 -1.395 1.00 93.06 123 ASN A O 1
ATOM 1048 N N . ILE A 1 124 ? 3.830 5.483 -0.877 1.00 94.38 124 ILE A N 1
ATOM 1049 C CA . ILE A 1 124 ? 3.661 4.023 -0.932 1.00 94.38 124 ILE A CA 1
ATOM 1050 C C . ILE A 1 124 ? 2.756 3.521 0.199 1.00 94.38 124 ILE A C 1
ATOM 1052 O O . ILE A 1 124 ? 1.923 2.653 -0.042 1.00 94.38 124 ILE A O 1
ATOM 1056 N N . ILE A 1 125 ? 2.888 4.067 1.410 1.00 94.25 125 ILE A N 1
ATOM 1057 C CA . ILE A 1 125 ? 2.020 3.724 2.546 1.00 94.25 125 ILE A CA 1
ATOM 1058 C C . ILE A 1 125 ? 0.575 4.134 2.263 1.00 94.25 125 ILE A C 1
ATOM 1060 O O . ILE A 1 125 ? -0.332 3.382 2.581 1.00 94.25 125 ILE A O 1
ATOM 1064 N N . THR A 1 126 ? 0.355 5.296 1.647 1.00 91.06 126 THR A N 1
ATOM 1065 C CA . THR A 1 126 ? -1.000 5.761 1.307 1.00 91.06 126 THR A CA 1
ATOM 1066 C C . THR A 1 126 ? -1.612 4.941 0.160 1.00 91.06 126 THR A C 1
ATOM 1068 O O . THR A 1 126 ? -2.832 4.892 0.014 1.00 91.06 126 THR A O 1
ATOM 1071 N N . ASP A 1 127 ? -0.784 4.371 -0.730 1.00 89.88 127 ASP A N 1
ATOM 1072 C CA . ASP A 1 127 ? -1.239 3.512 -1.839 1.00 89.88 127 ASP A CA 1
ATOM 1073 C C . ASP A 1 127 ? -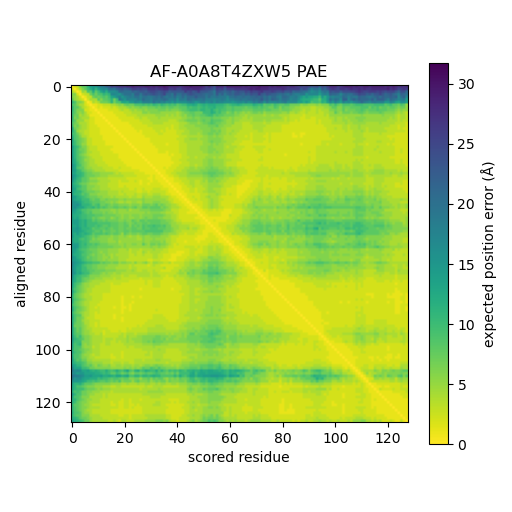1.713 2.128 -1.355 1.00 89.88 127 ASP A C 1
ATOM 1075 O O . ASP A 1 127 ? -2.489 1.486 -2.067 1.00 89.88 127 ASP A O 1
ATOM 1079 N N . LEU A 1 128 ? -1.226 1.673 -0.194 1.00 89.75 128 LEU A N 1
ATOM 1080 C CA . LEU A 1 128 ? -1.573 0.400 0.446 1.00 89.75 128 LEU A CA 1
ATOM 1081 C C . LEU A 1 128 ? -2.875 0.501 1.252 1.00 89.75 128 LEU A C 1
ATOM 1083 O O . LEU A 1 128 ? -3.687 -0.444 1.126 1.00 89.75 128 LEU A O 1
#

Sequence (128 aa):
MSGKAVREADRQREMTELALKQLGLLVYEQIRAREFPWIMIQSRSTDNIIYDPELKQYILGDRLIRRHSRNIAHIRPFAQLIWTAWFSRELLRHRKTSTLREVYYSARGQRDIEFKDQDESDNIITDL

pLDDT: mean 91.71, std 7.45, range [50.53, 97.88]